Protein AF-A0A1M3KL10-F1 (afdb_monomer)

Sequence (136 aa):
MLSAKFLTSKRDDCLRAIRRKRPKHQLSGAEIAELETLAADYSEKAALAAVYETERERVRAASGYGEAVARCEAAFDAMSKLIGEIVATPATTMAGVIIKAQALAAWEADPQAITNISSWSWPGAFASEVLAIASA

Radius of gyration: 31.08 Å; Cα contacts (8 Å, |Δi|>4): 75; chains: 1; bounding box: 62×30×84 Å

pLDDT: mean 85.38, std 10.86, range [54.03, 96.38]

Foldseek 3Di:
DDALVVLQVLLVVLVVVQVDPDPPDDDDPVSNVVSVVSSVVSNVVSVVNVVVVVVVVVCVVVVCVVVVVVVVVVVLVVLVVVLVVLLPDQDQDVVSLVVNVVSVVVLVVDPVSVVPCPVDPSVVSSVVSVVNNVVD

Solvent-accessible surface area (backbone atoms only — not comparable to full-atom values): 7643 Å² total; per-residue (Å²): 132,75,52,28,69,58,28,46,52,51,20,49,49,33,54,48,57,69,68,52,85,46,92,90,63,72,77,50,75,66,58,45,52,51,35,51,52,51,25,51,53,25,49,54,52,16,53,54,28,45,53,50,52,52,50,51,51,52,50,51,69,71,62,49,51,67,60,54,50,53,51,52,52,52,50,49,52,50,50,53,52,52,41,51,54,51,63,68,48,85,46,85,44,73,68,46,48,51,52,36,51,52,43,48,54,59,43,69,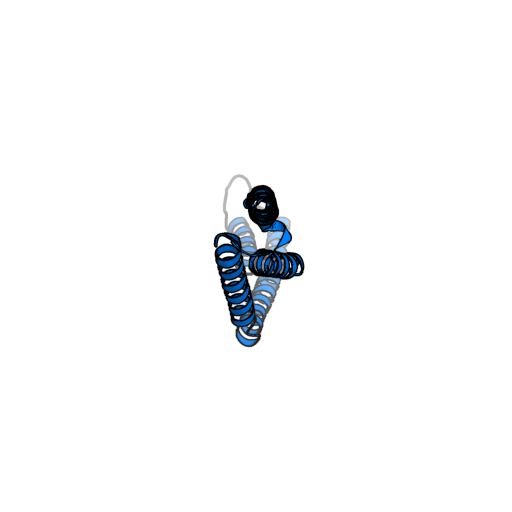70,36,86,76,42,73,81,63,55,92,79,61,74,53,70,63,56,53,52,52,37,53,50,53,52,76,75,107

Structure (mmCIF, N/CA/C/O backbone):
data_AF-A0A1M3KL10-F1
#
_entry.id   AF-A0A1M3KL10-F1
#
loop_
_atom_site.group_PDB
_atom_site.id
_atom_site.type_symbol
_atom_site.label_atom_id
_atom_site.label_alt_id
_atom_site.label_comp_id
_atom_site.label_asym_id
_atom_site.label_entity_id
_atom_site.label_seq_id
_atom_site.pdbx_PDB_ins_code
_atom_site.Cartn_x
_atom_site.Cartn_y
_atom_site.Cartn_z
_atom_site.occupancy
_atom_site.B_iso_or_equiv
_atom_site.auth_seq_id
_atom_site.auth_comp_id
_atom_site.auth_asym_id
_atom_site.auth_atom_id
_atom_site.pdbx_PDB_model_num
ATOM 1 N N . MET A 1 1 ? 14.530 4.795 -9.629 1.00 65.06 1 MET A N 1
ATOM 2 C CA . MET A 1 1 ? 15.136 4.000 -10.719 1.00 65.06 1 MET A CA 1
ATOM 3 C C . MET A 1 1 ? 14.124 3.923 -11.855 1.00 65.06 1 MET A C 1
ATOM 5 O O . MET A 1 1 ? 12.953 3.713 -11.562 1.00 65.06 1 MET A O 1
ATOM 9 N N . LEU A 1 2 ? 14.525 4.193 -13.101 1.00 85.00 2 LEU A N 1
ATOM 10 C CA . LEU A 1 2 ? 13.637 4.059 -14.266 1.00 85.00 2 LEU A CA 1
ATOM 11 C C . LEU A 1 2 ? 13.394 2.574 -14.558 1.00 85.00 2 LEU A C 1
ATOM 13 O O . LEU A 1 2 ? 14.293 1.768 -14.331 1.00 85.00 2 LEU A O 1
ATOM 17 N N . SER A 1 3 ? 12.206 2.218 -15.052 1.00 92.19 3 SER A N 1
ATOM 18 C CA . SER A 1 3 ? 11.876 0.811 -15.300 1.00 92.19 3 SER A CA 1
ATOM 19 C C . SER A 1 3 ? 12.633 0.232 -16.493 1.00 92.19 3 SER A C 1
ATOM 21 O O . SER A 1 3 ? 12.922 0.942 -17.466 1.00 92.19 3 SER A O 1
ATOM 23 N N . ALA A 1 4 ? 12.889 -1.078 -16.466 1.00 92.88 4 ALA A N 1
ATOM 24 C CA . ALA A 1 4 ? 13.561 -1.779 -17.564 1.00 92.88 4 ALA A CA 1
ATOM 25 C C . ALA A 1 4 ? 12.827 -1.585 -18.903 1.00 92.88 4 ALA A C 1
ATOM 27 O O . ALA A 1 4 ? 13.441 -1.364 -19.951 1.00 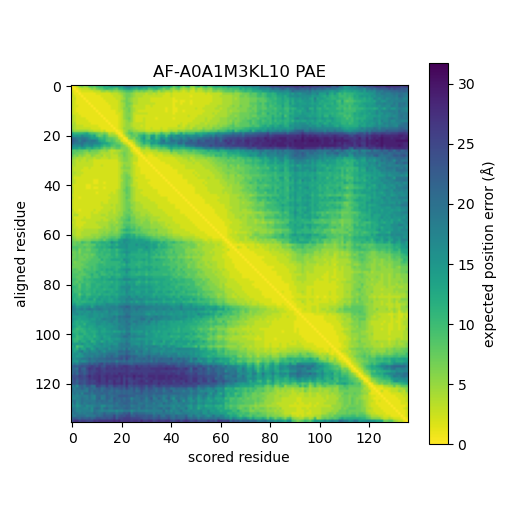92.88 4 ALA A O 1
ATOM 28 N N . LYS A 1 5 ? 11.488 -1.574 -18.859 1.00 93.88 5 LYS A N 1
ATOM 29 C CA . LYS A 1 5 ? 10.621 -1.328 -20.019 1.00 93.88 5 LYS A CA 1
ATOM 30 C C . LYS A 1 5 ? 10.798 0.079 -20.594 1.00 93.88 5 LYS A C 1
ATOM 32 O O . LYS A 1 5 ? 10.860 0.236 -21.813 1.00 93.88 5 LYS A O 1
ATOM 37 N N . PHE A 1 6 ? 10.889 1.097 -19.739 1.00 94.19 6 PHE A N 1
ATOM 38 C CA . PHE A 1 6 ? 11.098 2.476 -20.181 1.00 94.19 6 PHE A CA 1
ATOM 39 C C . PHE A 1 6 ? 12.457 2.642 -20.868 1.00 94.19 6 PHE A C 1
ATOM 41 O O . PHE A 1 6 ? 12.538 3.210 -21.955 1.00 94.19 6 PHE A O 1
ATOM 48 N N . LEU A 1 7 ? 13.515 2.098 -20.267 1.00 93.81 7 LEU A N 1
ATOM 49 C CA . LEU A 1 7 ? 14.878 2.181 -20.797 1.00 93.81 7 LEU A CA 1
ATOM 50 C C . LEU A 1 7 ? 15.018 1.423 -22.124 1.00 93.81 7 LEU A C 1
ATOM 52 O O . LEU A 1 7 ? 15.591 1.942 -23.080 1.00 93.81 7 LEU A O 1
ATOM 56 N N . THR A 1 8 ? 14.382 0.255 -22.228 1.00 94.19 8 THR A N 1
ATOM 57 C CA . THR A 1 8 ? 14.277 -0.505 -23.483 1.00 94.19 8 THR A CA 1
ATOM 58 C C . THR A 1 8 ? 13.585 0.313 -24.577 1.00 94.19 8 THR A C 1
ATOM 60 O O . THR A 1 8 ? 14.080 0.389 -25.700 1.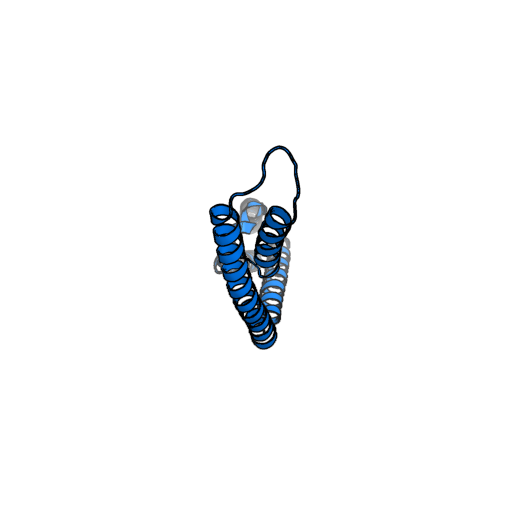00 94.19 8 THR A O 1
ATOM 63 N N . SER A 1 9 ? 12.488 1.002 -24.245 1.00 95.25 9 SER A N 1
ATOM 64 C CA . SER A 1 9 ? 11.803 1.890 -25.192 1.00 95.25 9 SER A CA 1
ATOM 65 C C . SER A 1 9 ? 12.704 3.026 -25.680 1.00 95.25 9 SER A C 1
ATOM 67 O O . SER A 1 9 ? 12.628 3.395 -26.849 1.00 95.25 9 SER A O 1
ATOM 69 N N . LYS A 1 10 ? 13.556 3.584 -24.810 1.00 94.19 10 LYS A N 1
ATOM 70 C CA . LYS A 1 10 ? 14.487 4.661 -25.177 1.00 94.19 10 LYS A CA 1
ATOM 71 C C . LYS A 1 10 ? 15.625 4.186 -26.069 1.00 94.19 10 LYS A C 1
ATOM 73 O O . LYS A 1 10 ? 15.919 4.845 -27.063 1.00 94.19 10 LYS A O 1
ATOM 78 N N . ARG A 1 11 ? 16.180 3.002 -25.802 1.00 94.62 11 ARG A N 1
ATOM 79 C CA . ARG A 1 11 ? 17.091 2.328 -26.738 1.00 94.62 11 ARG A CA 1
ATOM 80 C C . ARG A 1 11 ? 16.443 2.175 -28.117 1.00 94.62 11 ARG A C 1
ATOM 82 O O . ARG A 1 11 ? 17.049 2.509 -29.133 1.00 94.62 11 ARG A O 1
ATOM 89 N N . ASP A 1 12 ? 15.204 1.692 -28.159 1.00 93.88 12 ASP A N 1
ATOM 90 C CA . ASP A 1 12 ? 14.496 1.452 -29.418 1.00 93.88 12 ASP A CA 1
ATOM 91 C C . ASP A 1 12 ? 14.175 2.759 -30.162 1.00 93.88 12 ASP A C 1
ATOM 93 O O . ASP A 1 12 ? 14.186 2.780 -31.393 1.00 93.88 12 ASP A O 1
ATOM 97 N N . ASP A 1 13 ? 13.937 3.866 -29.453 1.00 93.12 13 ASP A N 1
ATOM 98 C CA . ASP A 1 13 ? 13.823 5.206 -30.044 1.00 93.12 13 ASP A CA 1
ATOM 99 C C . ASP A 1 13 ? 15.115 5.621 -30.766 1.00 93.12 13 ASP A C 1
ATOM 101 O O . ASP A 1 13 ? 15.051 6.030 -31.929 1.00 93.12 13 ASP A O 1
ATOM 105 N N . CYS A 1 14 ? 16.279 5.451 -30.128 1.00 90.19 14 CYS A N 1
ATOM 106 C CA . CYS A 1 14 ? 17.590 5.744 -30.722 1.00 90.19 14 CYS A CA 1
ATOM 107 C C . CYS A 1 14 ? 17.847 4.894 -31.975 1.00 90.19 14 CYS A C 1
ATOM 109 O O . CYS A 1 14 ? 18.159 5.422 -33.043 1.00 90.19 14 CYS A O 1
ATOM 111 N N . LEU A 1 15 ? 17.616 3.581 -31.891 1.00 91.38 15 LEU A N 1
ATOM 112 C CA . LEU A 1 15 ? 17.785 2.671 -33.030 1.00 91.38 15 LEU A CA 1
ATOM 113 C C . LEU A 1 15 ? 16.813 2.989 -34.175 1.00 91.38 15 LEU A C 1
ATOM 115 O O . LEU A 1 15 ? 17.168 2.888 -35.352 1.00 91.38 15 LEU A O 1
ATOM 119 N N . ARG A 1 16 ? 15.579 3.398 -33.856 1.00 91.00 16 ARG A N 1
ATOM 120 C CA . ARG A 1 16 ? 14.610 3.853 -34.861 1.00 91.00 16 ARG A CA 1
ATOM 121 C C . ARG A 1 16 ? 15.046 5.154 -35.524 1.00 91.00 16 ARG A C 1
ATOM 123 O O . ARG A 1 16 ? 14.821 5.292 -36.725 1.00 91.00 16 ARG A O 1
ATOM 130 N N . ALA A 1 17 ? 15.649 6.084 -34.787 1.00 87.19 17 ALA A N 1
ATOM 131 C CA . ALA A 1 17 ? 16.178 7.323 -35.346 1.00 87.19 17 ALA A CA 1
ATOM 132 C C . ALA A 1 17 ? 17.306 7.045 -36.352 1.00 87.19 17 ALA A C 1
ATOM 134 O O . ALA A 1 17 ? 17.229 7.534 -37.476 1.00 87.19 17 ALA A O 1
ATOM 135 N N . ILE A 1 18 ? 18.251 6.161 -36.011 1.00 87.00 18 ILE A N 1
ATOM 136 C CA . ILE A 1 18 ? 19.342 5.742 -36.910 1.00 87.00 18 ILE A CA 1
ATOM 137 C C . ILE A 1 18 ? 18.793 5.090 -38.190 1.00 87.00 18 ILE A C 1
ATOM 139 O O . ILE A 1 18 ? 19.238 5.377 -39.300 1.00 87.00 18 ILE A O 1
ATOM 143 N N . ARG A 1 19 ? 17.780 4.221 -38.067 1.00 85.44 19 ARG A N 1
ATOM 144 C CA . ARG A 1 19 ? 17.197 3.494 -39.213 1.00 85.44 19 ARG A CA 1
ATOM 145 C C . ARG A 1 19 ? 16.333 4.365 -40.131 1.00 85.44 19 ARG A C 1
ATOM 147 O O . ARG A 1 19 ? 16.020 3.947 -41.249 1.00 85.44 19 ARG A O 1
ATOM 154 N N . ARG A 1 20 ? 15.897 5.550 -39.688 1.00 80.31 20 ARG A N 1
ATOM 155 C CA . ARG A 1 20 ? 15.020 6.430 -40.475 1.00 80.31 20 ARG A CA 1
ATOM 156 C C . ARG A 1 20 ? 15.796 7.088 -41.618 1.00 80.31 20 ARG A C 1
ATOM 158 O O . ARG A 1 20 ? 16.423 8.124 -41.458 1.00 80.31 20 ARG A O 1
ATOM 165 N N . LYS A 1 21 ? 15.638 6.553 -42.829 1.00 60.59 21 LYS A N 1
ATOM 166 C CA . LYS A 1 21 ? 16.120 7.171 -44.074 1.00 60.59 21 LYS A CA 1
ATOM 167 C C . LYS A 1 21 ? 15.158 8.265 -44.555 1.00 60.59 21 LYS A C 1
ATOM 169 O O . LYS A 1 21 ? 14.430 8.060 -45.523 1.00 60.59 21 LYS A O 1
ATOM 174 N N . ARG A 1 22 ? 15.079 9.417 -43.875 1.00 58.97 22 ARG A N 1
ATOM 175 C CA . ARG A 1 22 ? 14.344 10.572 -44.432 1.00 58.97 22 ARG A CA 1
ATOM 176 C C . ARG A 1 22 ? 15.279 11.407 -45.318 1.00 58.97 22 ARG A C 1
ATOM 178 O O . ARG A 1 22 ? 16.315 11.846 -44.835 1.00 58.97 22 ARG A O 1
ATOM 185 N N . PRO A 1 23 ? 14.913 11.692 -46.580 1.00 55.47 23 PRO A N 1
ATOM 186 C CA . PRO A 1 23 ? 15.814 12.335 -47.541 1.00 55.47 23 PRO A CA 1
ATOM 187 C C . PRO A 1 23 ? 16.154 13.802 -47.226 1.00 55.47 23 PRO A C 1
ATOM 189 O O . PRO A 1 23 ? 17.130 14.310 -47.759 1.00 55.47 23 PRO A O 1
ATOM 192 N N . LYS A 1 24 ? 15.383 14.494 -46.372 1.00 55.78 24 LYS A N 1
ATOM 193 C CA . LYS A 1 24 ? 15.618 15.915 -46.045 1.00 55.78 24 LYS A CA 1
ATOM 194 C C . LYS A 1 24 ? 16.506 16.162 -44.821 1.00 55.78 24 LYS A C 1
ATOM 196 O O . LYS A 1 24 ? 17.018 17.267 -44.706 1.00 55.78 24 LYS A O 1
ATOM 201 N N . HIS A 1 25 ? 16.687 15.185 -43.932 1.00 63.28 25 HIS A N 1
ATOM 202 C CA . HIS A 1 25 ? 17.502 15.288 -42.711 1.00 63.28 25 HIS A CA 1
ATOM 203 C C . HIS A 1 25 ? 18.252 13.963 -42.534 1.00 63.28 25 HIS A C 1
ATOM 205 O O . HIS A 1 25 ? 17.810 13.086 -41.791 1.00 63.28 25 HIS A O 1
ATOM 211 N N . GLN A 1 26 ? 19.329 13.778 -43.300 1.00 74.50 26 GLN A N 1
ATOM 212 C CA . GLN A 1 26 ? 20.259 12.682 -43.046 1.00 74.50 26 GLN A CA 1
ATOM 213 C C . GLN A 1 26 ? 21.101 13.048 -41.829 1.00 74.50 26 GLN A C 1
ATOM 215 O O . GLN A 1 26 ? 21.698 14.121 -41.800 1.00 74.50 26 GLN A O 1
ATOM 220 N N . LEU A 1 27 ? 21.115 12.156 -40.840 1.00 79.81 27 LEU A N 1
ATOM 221 C CA . LEU A 1 27 ? 22.013 12.266 -39.699 1.00 79.81 27 LEU A CA 1
ATOM 222 C C . LEU A 1 27 ? 23.457 12.160 -40.196 1.00 79.81 27 LEU A C 1
ATOM 224 O O . LEU A 1 27 ? 23.783 11.311 -41.030 1.00 79.81 27 LEU A O 1
ATOM 228 N N . SER A 1 28 ? 24.313 13.027 -39.680 1.00 86.31 28 SER A N 1
ATOM 229 C CA . SER A 1 28 ? 25.757 12.950 -39.839 1.00 86.31 28 SER A CA 1
ATOM 230 C C . SER A 1 28 ? 26.320 11.707 -39.141 1.00 86.31 28 SER A C 1
ATOM 232 O O . SER A 1 28 ? 25.703 11.131 -38.243 1.00 86.31 28 SER A O 1
ATOM 234 N N . GLY A 1 29 ? 27.537 11.305 -39.515 1.00 85.62 29 GLY A N 1
ATOM 235 C CA . GLY A 1 29 ? 28.223 10.191 -38.849 1.00 85.62 29 GLY A CA 1
ATOM 236 C C . GLY A 1 29 ? 28.432 10.416 -37.344 1.00 85.62 29 GLY A C 1
ATOM 237 O O . GLY A 1 29 ? 28.381 9.459 -36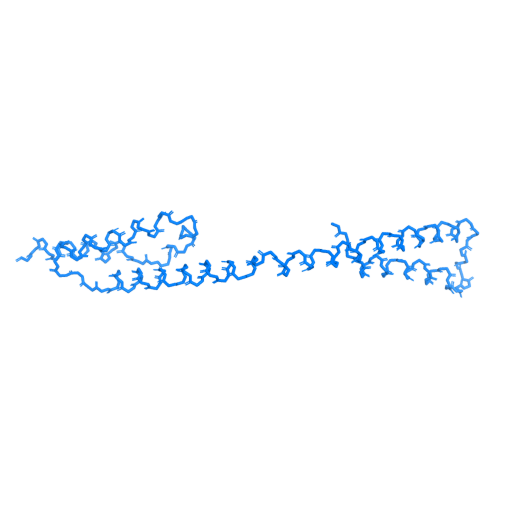.579 1.00 85.62 29 GLY A O 1
ATOM 238 N N . ALA A 1 30 ? 28.598 11.671 -36.913 1.00 88.81 30 ALA A N 1
ATOM 239 C CA . ALA A 1 30 ? 28.733 12.024 -35.500 1.00 88.81 30 ALA A CA 1
ATOM 240 C C . ALA A 1 30 ? 27.422 11.813 -34.723 1.00 88.81 30 ALA A C 1
ATOM 242 O O . ALA A 1 30 ? 27.437 11.208 -33.656 1.00 88.81 30 ALA A O 1
ATOM 243 N N . GLU A 1 31 ? 26.284 12.234 -35.285 1.00 87.94 31 GLU A N 1
ATOM 244 C CA . GLU A 1 31 ? 24.963 12.034 -34.667 1.00 87.94 31 GLU A CA 1
ATOM 245 C C . GLU A 1 31 ? 24.579 10.548 -34.600 1.00 87.94 31 GLU A C 1
ATOM 247 O O . GLU A 1 31 ? 23.947 10.107 -33.642 1.00 87.94 31 GLU A O 1
ATOM 252 N N . ILE A 1 32 ? 24.977 9.752 -35.600 1.00 88.62 32 ILE A N 1
ATOM 253 C CA . ILE A 1 32 ? 24.784 8.295 -35.571 1.00 88.62 32 ILE A CA 1
ATOM 254 C C . ILE A 1 32 ? 25.599 7.676 -34.428 1.00 88.62 32 ILE A C 1
ATOM 256 O O . ILE A 1 32 ? 25.035 6.930 -33.633 1.00 88.62 32 ILE A O 1
ATOM 260 N N . ALA A 1 33 ? 26.882 8.029 -34.298 1.00 91.00 33 ALA A N 1
ATOM 261 C CA . ALA A 1 33 ? 27.746 7.517 -33.232 1.00 91.00 33 ALA A CA 1
ATOM 262 C C . ALA A 1 33 ? 27.255 7.916 -31.824 1.00 91.00 33 ALA A C 1
ATOM 264 O O . ALA A 1 33 ? 27.318 7.120 -30.883 1.00 91.00 33 ALA A O 1
ATOM 265 N N . GLU A 1 34 ? 26.720 9.130 -31.673 1.00 92.44 34 GLU A N 1
ATOM 266 C CA . GLU A 1 34 ? 26.104 9.585 -30.424 1.00 92.44 34 GLU A CA 1
ATOM 267 C C . GLU A 1 34 ? 24.855 8.758 -30.081 1.00 92.44 34 GLU A C 1
ATOM 269 O O . GLU A 1 34 ? 24.717 8.267 -28.958 1.00 92.44 34 GLU A O 1
ATOM 274 N N . LEU A 1 35 ? 23.969 8.528 -31.056 1.00 91.38 35 LEU A N 1
ATOM 275 C CA . LEU A 1 35 ? 22.773 7.704 -30.862 1.00 91.38 35 LEU A CA 1
ATOM 276 C C . LEU A 1 35 ? 23.102 6.233 -30.578 1.00 91.38 35 LEU A C 1
ATOM 278 O O . LEU A 1 35 ? 22.379 5.596 -29.811 1.00 91.38 35 LEU A O 1
ATOM 282 N N . GLU A 1 36 ? 24.166 5.688 -31.165 1.00 93.12 36 GLU A N 1
ATOM 283 C CA . GLU A 1 36 ? 24.654 4.334 -30.876 1.00 93.12 36 GLU A CA 1
ATOM 284 C C . GLU A 1 36 ? 25.192 4.226 -29.447 1.00 93.12 36 GLU A C 1
ATOM 286 O O . GLU A 1 36 ? 24.837 3.292 -28.725 1.00 93.12 36 GLU A O 1
ATOM 291 N N . THR A 1 37 ? 25.968 5.220 -29.008 1.00 95.56 37 THR A N 1
ATOM 292 C CA . THR A 1 37 ? 26.472 5.311 -27.629 1.00 95.56 37 THR A CA 1
ATOM 293 C C . THR A 1 37 ? 25.314 5.385 -26.635 1.00 95.56 37 THR A C 1
ATOM 295 O O . THR A 1 37 ? 25.276 4.648 -25.650 1.00 95.56 37 THR A O 1
ATOM 298 N N . LEU A 1 38 ? 24.318 6.224 -26.922 1.00 93.38 38 LEU A N 1
ATOM 299 C CA . LEU A 1 38 ? 23.139 6.381 -26.078 1.00 93.38 38 LEU A CA 1
ATOM 300 C C . LEU A 1 38 ? 22.268 5.113 -26.052 1.00 93.38 38 LEU A C 1
ATOM 302 O O . LEU A 1 38 ? 21.742 4.735 -25.005 1.00 93.38 38 LEU A O 1
ATOM 306 N N . ALA A 1 39 ? 22.135 4.416 -27.183 1.00 94.50 39 ALA A N 1
ATOM 307 C CA . ALA A 1 39 ? 21.438 3.134 -27.239 1.00 94.50 39 ALA A CA 1
ATOM 308 C C . ALA A 1 39 ? 22.149 2.057 -26.401 1.00 94.50 39 ALA A C 1
ATOM 310 O O . ALA A 1 39 ? 21.476 1.280 -25.718 1.00 94.50 39 ALA A O 1
ATOM 311 N N . ALA A 1 40 ? 23.485 2.019 -26.422 1.00 95.44 40 ALA A N 1
ATOM 312 C CA . ALA A 1 40 ? 24.273 1.107 -25.598 1.00 95.44 40 ALA A CA 1
ATOM 313 C C . ALA A 1 40 ? 24.083 1.392 -24.097 1.00 95.44 40 ALA A C 1
ATOM 315 O O . ALA A 1 40 ? 23.761 0.471 -23.344 1.00 95.44 40 ALA A O 1
ATOM 316 N N . ASP A 1 41 ? 24.155 2.662 -23.685 1.00 96.38 41 ASP A N 1
ATOM 317 C CA . ASP A 1 41 ? 23.908 3.094 -22.300 1.00 96.38 41 ASP A CA 1
ATOM 318 C C . ASP A 1 41 ? 22.495 2.717 -21.820 1.00 96.38 41 ASP A C 1
ATOM 320 O O . ASP A 1 41 ? 22.317 2.135 -20.745 1.00 96.38 41 ASP A O 1
ATOM 324 N N . TYR A 1 42 ? 21.465 2.959 -22.639 1.00 95.50 42 TYR A N 1
ATOM 325 C CA . TYR A 1 42 ? 20.105 2.531 -22.305 1.00 95.50 42 TYR A CA 1
ATOM 326 C C . TYR A 1 42 ? 19.968 1.013 -22.201 1.00 95.50 42 TYR A C 1
ATOM 328 O O . TYR A 1 42 ? 19.201 0.533 -21.365 1.00 95.50 42 TYR A O 1
ATOM 336 N N . SER A 1 43 ? 20.694 0.255 -23.023 1.00 95.00 43 SER A N 1
ATOM 337 C CA . SER A 1 43 ? 20.681 -1.206 -22.971 1.00 95.00 43 SER A CA 1
ATOM 338 C C . SER A 1 43 ? 21.288 -1.734 -21.671 1.00 95.00 43 SER A C 1
ATOM 340 O O . SER A 1 43 ? 20.697 -2.607 -21.035 1.00 95.00 43 SER A O 1
ATOM 342 N N . GLU A 1 44 ? 22.429 -1.190 -21.246 1.00 95.38 44 GLU A N 1
ATOM 343 C CA . GLU A 1 44 ? 23.076 -1.562 -19.983 1.00 95.38 44 GLU A CA 1
ATOM 344 C C . GLU A 1 44 ? 22.179 -1.229 -18.784 1.00 95.38 44 GLU A C 1
ATOM 346 O O . GLU A 1 44 ? 21.893 -2.084 -17.941 1.00 95.38 44 GLU A O 1
ATOM 351 N N . LYS A 1 45 ? 21.633 -0.008 -18.753 1.00 95.12 45 LYS A N 1
ATOM 352 C CA . LYS A 1 45 ? 20.709 0.425 -17.698 1.00 95.12 45 LYS A CA 1
ATOM 353 C C . LYS A 1 45 ? 19.438 -0.420 -17.663 1.00 95.12 45 LYS A C 1
ATOM 355 O O . LYS A 1 45 ? 18.941 -0.710 -16.576 1.00 95.12 45 LYS A O 1
ATOM 360 N N . ALA A 1 46 ? 18.904 -0.820 -18.819 1.00 94.69 46 ALA A N 1
ATOM 361 C CA . ALA A 1 46 ? 17.733 -1.691 -18.890 1.00 94.69 46 ALA A CA 1
ATOM 362 C C . ALA A 1 46 ? 18.023 -3.078 -18.302 1.00 94.69 46 ALA A C 1
ATOM 364 O O . ALA A 1 46 ? 17.192 -3.599 -17.559 1.00 94.69 46 ALA A O 1
ATOM 365 N N . ALA A 1 47 ? 19.198 -3.650 -18.586 1.00 94.50 47 ALA A N 1
ATOM 366 C CA . ALA A 1 47 ? 19.615 -4.930 -18.020 1.00 94.50 47 ALA A CA 1
ATOM 367 C C . ALA A 1 47 ? 19.742 -4.852 -16.490 1.00 94.50 47 ALA A C 1
ATOM 369 O O . ALA A 1 47 ? 19.186 -5.693 -15.782 1.00 94.50 47 ALA A O 1
ATOM 370 N N . LEU A 1 48 ? 20.384 -3.801 -15.970 1.00 95.62 48 LEU A N 1
ATOM 371 C CA . LEU A 1 48 ? 20.498 -3.584 -14.527 1.00 95.62 48 LEU A CA 1
ATOM 372 C C . LEU A 1 48 ? 19.128 -3.378 -13.863 1.00 95.62 48 LEU A C 1
ATOM 374 O O . LEU A 1 48 ? 18.852 -3.958 -12.813 1.00 95.62 48 LEU A O 1
ATOM 378 N N . ALA A 1 49 ? 18.253 -2.580 -14.479 1.00 94.31 49 ALA A N 1
ATOM 379 C CA . ALA A 1 49 ? 16.897 -2.361 -13.984 1.00 94.31 49 ALA A CA 1
ATOM 380 C C . ALA A 1 49 ? 16.084 -3.664 -13.950 1.00 94.31 49 ALA A C 1
ATOM 382 O O . ALA A 1 49 ? 15.370 -3.895 -12.981 1.00 94.31 49 ALA A O 1
ATOM 383 N N . ALA A 1 50 ? 16.231 -4.541 -14.949 1.00 95.25 50 ALA A N 1
ATOM 384 C CA . ALA A 1 50 ? 15.537 -5.827 -14.985 1.00 95.25 50 ALA A CA 1
ATOM 385 C C . ALA A 1 50 ? 15.988 -6.762 -13.850 1.00 95.25 50 ALA A C 1
ATOM 387 O O . ALA A 1 50 ? 15.153 -7.397 -13.201 1.00 95.25 50 ALA A O 1
ATOM 388 N N . VAL A 1 51 ? 17.297 -6.813 -13.571 1.00 95.75 51 VAL A N 1
ATOM 389 C CA . VAL A 1 51 ? 17.844 -7.572 -12.433 1.00 95.75 51 VAL A CA 1
ATOM 390 C C . VAL A 1 51 ? 17.305 -7.017 -11.117 1.00 95.75 51 VAL A C 1
ATOM 392 O O . VAL A 1 51 ? 16.818 -7.776 -10.281 1.00 95.75 51 VAL A O 1
ATOM 395 N N . TYR A 1 52 ? 17.334 -5.695 -10.950 1.00 94.56 52 TYR A N 1
ATOM 396 C CA . TYR A 1 52 ? 16.839 -5.047 -9.740 1.00 94.56 52 TYR A CA 1
ATOM 397 C C . TYR A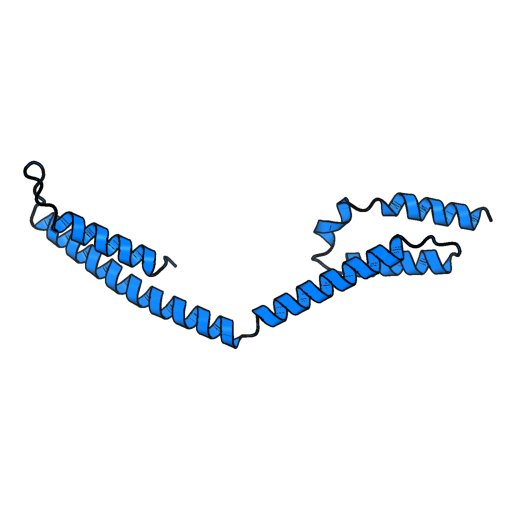 1 52 ? 15.337 -5.269 -9.521 1.00 94.56 52 TYR A C 1
ATOM 399 O O . TYR A 1 52 ? 14.921 -5.585 -8.411 1.00 94.56 52 TYR A O 1
ATOM 407 N N . GLU A 1 53 ? 14.514 -5.133 -10.563 1.00 94.56 53 GLU A N 1
ATOM 408 C CA . GLU A 1 53 ? 13.071 -5.393 -10.494 1.00 94.56 53 GLU A CA 1
ATOM 409 C C . GLU A 1 53 ? 12.786 -6.850 -10.111 1.00 94.56 53 GLU A C 1
ATOM 411 O O . GLU A 1 53 ? 11.972 -7.097 -9.223 1.00 94.56 53 GLU A O 1
ATOM 416 N N . THR A 1 54 ? 13.506 -7.801 -10.713 1.00 95.12 54 THR A N 1
ATOM 417 C CA . THR A 1 54 ? 13.382 -9.230 -10.386 1.00 95.12 54 THR A CA 1
ATOM 418 C C . THR A 1 54 ? 13.726 -9.496 -8.924 1.00 95.12 54 THR A C 1
ATOM 420 O O . THR A 1 54 ? 12.966 -10.155 -8.214 1.00 95.12 54 THR A O 1
ATOM 423 N N . GLU A 1 55 ? 14.844 -8.949 -8.447 1.00 94.50 55 GLU A N 1
ATOM 424 C CA . GLU A 1 55 ? 15.270 -9.125 -7.061 1.00 94.50 55 GLU A CA 1
ATOM 425 C C . GLU A 1 55 ? 14.305 -8.453 -6.084 1.00 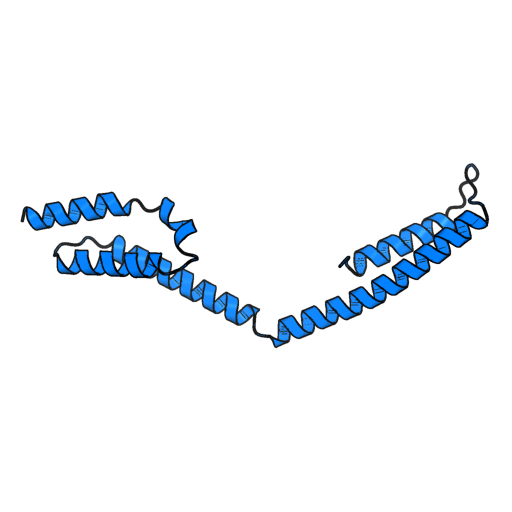94.50 55 GLU A C 1
ATOM 427 O O . GLU A 1 55 ? 13.983 -9.014 -5.037 1.00 94.50 55 GLU A O 1
ATOM 432 N N . ARG A 1 56 ? 13.762 -7.287 -6.445 1.00 92.75 56 ARG A N 1
ATOM 433 C CA . ARG A 1 56 ? 12.752 -6.603 -5.640 1.00 92.75 56 ARG A CA 1
ATOM 434 C C . ARG A 1 56 ? 11.495 -7.451 -5.487 1.00 92.75 56 ARG A C 1
ATOM 436 O O . ARG A 1 56 ? 10.991 -7.562 -4.373 1.00 92.75 56 ARG A O 1
ATOM 443 N N . GLU A 1 57 ? 10.994 -8.054 -6.564 1.00 90.50 57 GLU A N 1
ATOM 444 C CA . GLU A 1 57 ? 9.826 -8.939 -6.478 1.00 90.50 57 GLU A CA 1
ATOM 445 C C . GLU A 1 57 ? 10.143 -10.226 -5.704 1.00 90.50 57 GLU A C 1
ATOM 447 O O . GLU A 1 57 ? 9.329 -10.661 -4.890 1.00 90.50 57 GLU A O 1
ATOM 452 N N . ARG A 1 58 ? 11.351 -10.787 -5.851 1.00 93.06 58 ARG A N 1
ATOM 453 C CA . ARG A 1 58 ? 11.803 -11.941 -5.056 1.00 93.06 58 ARG A CA 1
ATOM 454 C C . ARG A 1 58 ? 11.816 -11.626 -3.561 1.00 93.06 58 ARG A C 1
ATOM 456 O O . ARG A 1 58 ? 11.257 -12.382 -2.767 1.00 93.06 58 ARG A O 1
ATOM 463 N N . VAL A 1 59 ? 12.427 -10.507 -3.173 1.00 93.44 59 VAL A N 1
ATOM 464 C CA . VAL A 1 59 ? 12.476 -10.047 -1.778 1.00 93.44 59 VAL A CA 1
ATOM 465 C C . VAL A 1 59 ? 11.074 -9.739 -1.266 1.00 93.44 59 VAL A C 1
ATOM 467 O O . VAL A 1 59 ? 10.743 -10.112 -0.146 1.00 93.44 59 VAL A O 1
ATOM 470 N N . ARG A 1 60 ? 10.222 -9.109 -2.081 1.00 88.81 60 ARG A N 1
ATOM 471 C CA . ARG A 1 60 ? 8.833 -8.810 -1.718 1.00 88.81 60 ARG A CA 1
ATOM 472 C C . ARG A 1 60 ? 8.011 -10.072 -1.464 1.00 88.81 60 ARG A C 1
ATOM 474 O O . ARG A 1 60 ? 7.252 -10.103 -0.504 1.00 88.81 60 ARG A O 1
ATOM 481 N N . ALA A 1 61 ? 8.165 -11.093 -2.303 1.00 87.44 61 ALA A N 1
ATOM 482 C CA . ALA A 1 61 ? 7.496 -12.376 -2.121 1.00 87.44 61 ALA A CA 1
ATOM 483 C C . ALA A 1 61 ? 8.012 -13.109 -0.872 1.00 87.44 61 ALA A C 1
ATOM 485 O O . ALA A 1 61 ? 7.227 -13.684 -0.125 1.00 87.44 61 ALA A O 1
ATOM 486 N N . ALA A 1 62 ? 9.322 -13.053 -0.615 1.00 92.19 62 ALA A N 1
ATOM 487 C CA . ALA A 1 62 ? 9.943 -13.720 0.528 1.00 92.19 62 ALA A CA 1
ATOM 488 C C . ALA A 1 62 ? 9.740 -12.990 1.868 1.00 92.19 62 ALA A C 1
ATOM 490 O O . ALA A 1 62 ? 9.858 -13.612 2.920 1.00 92.19 62 ALA A O 1
ATOM 491 N N . SER A 1 63 ? 9.463 -11.684 1.861 1.00 90.31 63 SER A N 1
ATOM 492 C CA . SER A 1 63 ? 9.403 -10.884 3.090 1.00 90.31 63 SER A CA 1
ATOM 493 C C . SER A 1 63 ? 8.132 -11.091 3.911 1.00 90.31 63 SER A C 1
ATOM 495 O O . SER A 1 63 ? 8.070 -10.620 5.043 1.00 90.31 63 SER A O 1
ATOM 497 N N . GLY A 1 64 ? 7.095 -11.720 3.348 1.00 89.88 64 GLY A N 1
ATOM 498 C CA . GLY A 1 64 ? 5.783 -11.826 3.998 1.00 89.88 64 GLY A CA 1
ATOM 499 C C . GLY A 1 64 ? 5.103 -10.470 4.230 1.00 89.88 64 GLY A C 1
ATOM 500 O O . GLY A 1 64 ? 4.078 -10.404 4.904 1.00 89.88 64 GLY A O 1
ATOM 501 N N . TYR A 1 65 ? 5.642 -9.383 3.663 1.00 87.38 65 TYR A N 1
ATOM 502 C CA . TYR A 1 65 ? 5.150 -8.023 3.880 1.00 87.38 65 TYR A CA 1
ATOM 503 C C . TYR A 1 65 ? 3.673 -7.881 3.505 1.00 87.38 65 TYR A C 1
ATOM 505 O O . TYR A 1 65 ? 2.912 -7.275 4.248 1.00 87.38 65 TYR A O 1
ATOM 513 N N . GLY A 1 66 ? 3.256 -8.483 2.385 1.00 87.44 66 GLY A N 1
ATOM 514 C CA . GLY A 1 66 ? 1.857 -8.449 1.953 1.00 87.44 66 GLY A CA 1
ATOM 515 C C . GLY A 1 66 ? 0.908 -9.087 2.969 1.00 87.44 66 GLY A C 1
ATOM 516 O O . GLY A 1 66 ? -0.139 -8.521 3.260 1.00 87.44 66 GLY A O 1
ATOM 517 N N . GLU A 1 67 ? 1.292 -10.219 3.564 1.00 90.50 67 GLU A N 1
ATOM 518 C CA . GLU A 1 67 ? 0.491 -10.860 4.613 1.00 90.50 67 GLU A CA 1
ATOM 519 C C . GLU A 1 67 ? 0.459 -10.029 5.894 1.00 90.50 67 GLU A C 1
ATOM 521 O O . GLU A 1 67 ? -0.587 -9.921 6.528 1.00 90.50 67 GLU A O 1
ATOM 526 N N . ALA A 1 68 ? 1.593 -9.446 6.287 1.00 88.81 68 ALA A N 1
ATOM 527 C CA . ALA A 1 68 ? 1.668 -8.595 7.467 1.00 88.81 68 ALA A CA 1
ATOM 528 C C . ALA A 1 68 ? 0.775 -7.355 7.315 1.00 88.81 68 ALA A C 1
ATOM 530 O O . ALA A 1 68 ? -0.006 -7.061 8.215 1.00 88.81 68 ALA A O 1
ATOM 531 N N . VAL A 1 69 ? 0.830 -6.688 6.157 1.00 89.44 69 VAL A N 1
ATOM 532 C CA . VAL A 1 69 ? -0.044 -5.551 5.833 1.00 89.44 69 VAL A CA 1
ATOM 533 C C . VAL A 1 69 ? -1.509 -5.971 5.860 1.00 89.44 69 VAL A C 1
ATOM 535 O O . VAL A 1 69 ? -2.288 -5.347 6.570 1.00 89.44 69 VAL A O 1
ATOM 538 N N . ALA A 1 70 ? -1.872 -7.069 5.191 1.00 90.06 70 ALA A N 1
ATOM 539 C CA . ALA A 1 70 ? -3.251 -7.555 5.182 1.00 90.06 70 ALA A CA 1
ATOM 540 C C . ALA A 1 70 ? -3.766 -7.897 6.592 1.00 90.06 70 ALA A C 1
ATOM 542 O O . ALA A 1 70 ? -4.925 -7.645 6.910 1.00 90.06 70 ALA A O 1
ATOM 543 N N . ARG A 1 71 ? -2.913 -8.449 7.468 1.00 90.94 71 ARG A N 1
ATOM 544 C CA . ARG A 1 71 ? -3.266 -8.705 8.875 1.00 90.94 71 ARG A CA 1
ATOM 545 C C . ARG A 1 71 ? -3.452 -7.410 9.663 1.00 90.94 71 ARG A C 1
ATOM 547 O O . ARG A 1 71 ? -4.374 -7.343 10.469 1.00 90.94 71 ARG A O 1
ATOM 554 N N . CYS A 1 72 ? -2.606 -6.405 9.442 1.00 89.25 72 CYS A N 1
ATOM 555 C CA . CYS A 1 72 ? -2.756 -5.092 10.071 1.00 89.25 72 CYS A CA 1
ATOM 556 C C . CYS A 1 72 ? -4.046 -4.397 9.621 1.00 89.25 72 CYS A C 1
ATOM 558 O O . CYS A 1 72 ? -4.796 -3.933 10.470 1.00 89.25 72 CYS A O 1
ATOM 560 N N . GLU A 1 73 ? -4.337 -4.389 8.319 1.00 88.19 73 GLU A N 1
ATOM 561 C CA . GLU A 1 73 ? -5.576 -3.830 7.764 1.00 88.19 73 GLU A CA 1
ATOM 562 C C . GLU A 1 73 ? -6.810 -4.550 8.324 1.00 88.19 73 GLU A C 1
ATOM 564 O O . GLU A 1 73 ? -7.718 -3.909 8.844 1.00 88.19 73 GLU A O 1
ATOM 569 N N . ALA A 1 74 ? -6.811 -5.887 8.335 1.00 90.12 74 ALA A N 1
ATOM 570 C CA . ALA A 1 74 ? -7.914 -6.663 8.900 1.00 90.12 74 ALA A CA 1
ATOM 571 C C . ALA A 1 74 ? -8.113 -6.410 10.406 1.00 90.12 74 ALA A C 1
ATOM 573 O O . ALA A 1 74 ? -9.248 -6.373 10.885 1.00 90.12 74 ALA A O 1
ATOM 574 N N . ALA A 1 75 ? -7.025 -6.243 11.165 1.00 88.81 75 ALA A N 1
ATOM 575 C CA . ALA A 1 75 ? -7.095 -5.902 12.583 1.00 88.81 75 ALA A CA 1
ATOM 576 C C . ALA A 1 75 ? -7.659 -4.490 12.798 1.00 88.81 75 ALA A C 1
ATOM 578 O O . ALA A 1 75 ? -8.505 -4.305 13.673 1.00 88.81 75 ALA A O 1
ATOM 579 N N . PHE A 1 76 ? -7.238 -3.523 11.980 1.00 87.31 76 PHE A N 1
ATOM 580 C CA . PHE A 1 76 ? -7.747 -2.154 12.012 1.00 87.31 76 PHE A CA 1
ATOM 581 C C . PHE A 1 76 ? -9.246 -2.104 11.692 1.00 87.31 76 PHE A C 1
ATOM 583 O O . PHE A 1 76 ? -10.015 -1.512 12.449 1.00 87.31 76 PHE A O 1
ATOM 590 N N . ASP A 1 77 ? -9.689 -2.798 10.642 1.00 86.69 77 ASP A N 1
ATOM 591 C CA . ASP A 1 77 ? -11.104 -2.888 10.271 1.00 86.69 77 ASP A CA 1
ATOM 592 C C . ASP A 1 77 ? -11.945 -3.534 11.380 1.00 86.69 77 ASP A C 1
ATOM 594 O O . ASP A 1 77 ? -13.018 -3.036 11.734 1.00 86.69 77 ASP A O 1
ATOM 598 N N . ALA A 1 78 ? -11.452 -4.629 11.970 1.00 89.50 78 ALA A N 1
ATOM 599 C CA . ALA A 1 78 ? -12.127 -5.305 13.074 1.00 89.50 78 ALA A CA 1
ATOM 600 C C . ALA A 1 78 ? -12.249 -4.401 14.309 1.00 89.50 78 ALA A C 1
ATOM 602 O O . ALA A 1 78 ? -13.313 -4.338 14.929 1.00 89.50 78 ALA A O 1
ATOM 603 N N . MET A 1 79 ? -11.182 -3.674 14.644 1.00 86.69 79 MET A N 1
ATOM 604 C CA . MET A 1 79 ? -11.162 -2.720 15.749 1.00 86.69 79 MET A CA 1
ATOM 605 C C . MET A 1 79 ? -12.115 -1.546 15.496 1.00 86.69 79 MET A C 1
ATOM 607 O O . MET A 1 79 ? -12.931 -1.229 16.361 1.00 86.69 79 MET A O 1
ATOM 611 N N . SER A 1 80 ? -12.072 -0.950 14.303 1.00 85.25 80 SER A N 1
ATOM 612 C CA . SER A 1 80 ? -12.961 0.145 13.904 1.00 85.25 80 SER A CA 1
ATOM 613 C C . SER A 1 80 ? -14.430 -0.258 14.007 1.00 85.25 80 SER A C 1
ATOM 615 O O . SER A 1 80 ? -15.238 0.454 14.608 1.00 85.25 80 SER A O 1
ATOM 617 N N . LYS A 1 81 ? -14.768 -1.449 13.495 1.00 87.25 81 LYS A N 1
ATOM 618 C CA . LYS A 1 81 ? -16.116 -2.009 13.580 1.00 87.25 81 LYS A CA 1
ATOM 619 C C . LYS A 1 81 ? -16.562 -2.195 15.030 1.00 87.25 81 LYS A C 1
ATOM 621 O O . LYS A 1 81 ? -17.647 -1.743 15.385 1.00 87.25 81 LYS A O 1
ATOM 626 N N . LEU A 1 82 ? -15.730 -2.822 15.863 1.00 90.12 82 LEU A N 1
ATOM 627 C CA . LEU A 1 82 ? -16.059 -3.085 17.265 1.00 90.12 82 LEU A CA 1
ATOM 628 C C . LEU A 1 82 ? -16.303 -1.786 18.042 1.00 90.12 82 LEU A C 1
ATOM 630 O O . LEU A 1 82 ? -17.271 -1.681 18.791 1.00 90.12 82 LEU A O 1
ATOM 634 N N . ILE A 1 83 ? -15.451 -0.779 17.851 1.00 87.44 83 ILE A N 1
ATOM 635 C CA . ILE A 1 83 ? -15.608 0.520 18.515 1.00 87.44 83 ILE A CA 1
ATOM 636 C C . ILE A 1 83 ? -16.874 1.218 18.014 1.00 87.44 83 ILE A C 1
ATOM 638 O O . ILE A 1 83 ? -17.627 1.753 18.827 1.00 87.44 83 ILE A O 1
ATOM 642 N N . GLY A 1 84 ? -17.159 1.155 16.711 1.00 84.06 84 GLY A N 1
ATOM 643 C CA . GLY A 1 84 ? -18.413 1.650 16.146 1.00 84.06 84 GLY A CA 1
ATOM 644 C C . GLY A 1 84 ? -19.644 1.003 16.793 1.00 84.06 84 GLY A C 1
ATOM 645 O O . GLY A 1 84 ? -20.567 1.710 17.195 1.00 84.06 84 GLY A O 1
ATOM 646 N N . GLU A 1 85 ? -19.641 -0.321 16.968 1.00 88.44 85 GLU A N 1
ATOM 647 C CA . GLU A 1 85 ? -20.719 -1.068 17.636 1.00 88.44 85 GLU A CA 1
ATOM 648 C C . GLU A 1 85 ? -20.871 -0.679 19.120 1.00 88.44 85 GLU A C 1
ATOM 650 O O . GLU A 1 85 ? -21.991 -0.453 19.594 1.00 88.44 85 GLU A O 1
ATOM 655 N N . ILE A 1 86 ? -19.757 -0.540 19.851 1.00 88.75 86 ILE A N 1
ATOM 656 C CA . ILE A 1 86 ? -19.753 -0.109 21.260 1.00 88.75 86 ILE A CA 1
ATOM 657 C C . ILE A 1 86 ? -20.341 1.298 21.395 1.00 88.75 86 ILE A C 1
ATOM 659 O O . ILE A 1 86 ? -21.206 1.534 22.240 1.00 88.75 86 ILE A O 1
ATOM 663 N N . VAL A 1 87 ? -19.894 2.239 20.563 1.00 84.88 87 VAL A N 1
ATOM 664 C CA . VAL A 1 87 ? -20.323 3.642 20.628 1.00 84.88 87 VAL A CA 1
ATOM 665 C C . VAL A 1 87 ? -21.789 3.799 20.208 1.00 84.88 87 VAL A C 1
ATOM 667 O O . VAL A 1 87 ? -22.507 4.593 20.820 1.00 84.88 87 VAL A O 1
ATOM 670 N N . ALA A 1 88 ? -22.254 3.022 19.223 1.00 84.50 88 ALA A N 1
ATOM 671 C CA . ALA A 1 88 ? -23.639 3.046 18.748 1.00 84.50 88 ALA A CA 1
ATOM 672 C C . ALA A 1 88 ? -24.646 2.452 19.749 1.00 84.50 88 ALA A C 1
ATOM 674 O O . ALA A 1 88 ? -25.820 2.823 19.727 1.00 84.50 88 ALA A O 1
ATOM 675 N N . THR A 1 89 ? -24.213 1.543 20.626 1.00 88.25 89 THR A N 1
ATOM 676 C CA . THR A 1 89 ? -25.089 0.911 21.623 1.00 88.25 89 THR A CA 1
ATOM 677 C C . THR A 1 89 ? -25.483 1.922 22.703 1.00 88.25 89 THR A C 1
ATOM 679 O O . THR A 1 89 ? -24.592 2.422 23.381 1.00 88.25 89 THR A O 1
ATOM 682 N N . PRO A 1 90 ? -26.770 2.235 22.937 1.00 87.19 90 PRO A N 1
ATOM 683 C CA . PRO A 1 90 ? -27.158 3.216 23.950 1.00 87.19 90 PRO A CA 1
ATOM 684 C C . PRO A 1 90 ? -26.672 2.846 25.360 1.00 87.19 90 PRO A C 1
ATOM 686 O O . PRO A 1 90 ? -26.902 1.728 25.825 1.00 87.19 90 PRO A O 1
ATOM 689 N N . ALA A 1 91 ? -26.023 3.779 26.060 1.00 88.44 91 ALA A N 1
ATOM 690 C CA . ALA A 1 91 ? -25.612 3.572 27.448 1.00 88.44 91 ALA A CA 1
ATOM 691 C C . ALA A 1 91 ? -26.725 3.999 28.419 1.00 88.44 91 ALA A C 1
ATOM 693 O O . ALA A 1 91 ? -27.088 5.168 28.490 1.00 88.44 91 ALA A O 1
ATOM 694 N N . THR A 1 92 ? -27.242 3.053 29.206 1.00 89.94 92 THR A N 1
ATOM 695 C CA . THR A 1 92 ? -28.267 3.304 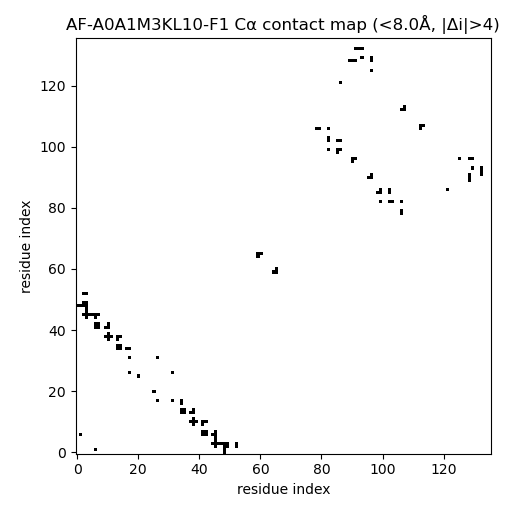30.243 1.00 89.94 92 THR A CA 1
ATOM 696 C C . THR A 1 92 ? -27.693 3.369 31.657 1.00 89.94 92 THR A C 1
ATOM 698 O O . THR A 1 92 ? -28.416 3.613 32.618 1.00 89.94 92 THR A O 1
ATOM 701 N N . THR A 1 93 ? -26.389 3.132 31.804 1.00 93.06 93 THR A N 1
ATOM 702 C CA . THR A 1 93 ? -25.678 3.154 33.085 1.00 93.06 93 THR A CA 1
ATOM 703 C C . THR A 1 93 ? -24.343 3.867 32.933 1.00 93.06 93 THR A C 1
ATOM 705 O O . THR A 1 93 ? -23.749 3.872 31.852 1.00 93.06 93 THR A O 1
ATOM 708 N N . MET A 1 94 ? -23.819 4.411 34.036 1.00 90.06 94 MET A N 1
ATOM 709 C CA . MET A 1 94 ? -22.494 5.040 34.043 1.00 90.06 94 MET A CA 1
ATO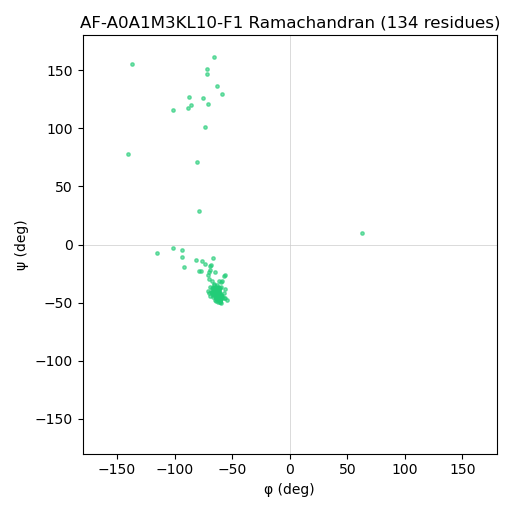M 710 C C . MET A 1 94 ? -21.382 4.053 33.648 1.00 90.06 94 MET A C 1
ATOM 712 O O . MET A 1 94 ? -20.420 4.432 32.989 1.00 90.06 94 MET A O 1
ATOM 716 N N . ALA 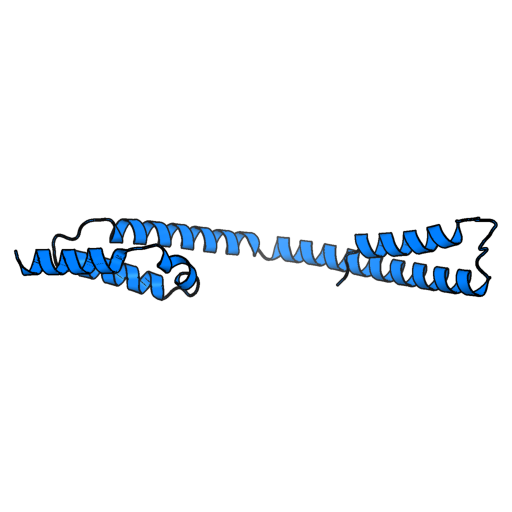A 1 95 ? -21.533 2.764 33.977 1.00 92.12 95 ALA A N 1
ATOM 717 C CA . ALA A 1 95 ? -20.606 1.723 33.534 1.00 92.12 95 ALA A CA 1
ATOM 718 C C . ALA A 1 95 ? -20.569 1.592 31.999 1.00 92.12 95 ALA A C 1
ATOM 720 O O . ALA A 1 95 ? -19.490 1.485 31.423 1.00 92.12 95 ALA A O 1
ATOM 721 N N . GLY A 1 96 ? -21.724 1.670 31.327 1.00 90.38 96 GLY A N 1
ATOM 722 C CA . GLY A 1 96 ? -21.794 1.674 29.861 1.00 90.38 96 GLY A CA 1
ATOM 723 C C . GLY A 1 96 ? -21.108 2.894 29.237 1.00 90.38 96 GLY A C 1
ATOM 724 O O . GLY A 1 96 ? -20.378 2.757 28.258 1.00 90.38 96 GLY A O 1
ATOM 725 N N . VAL A 1 97 ? -21.268 4.070 29.850 1.00 89.50 97 VAL A N 1
ATOM 726 C CA . VAL A 1 97 ? -20.574 5.305 29.443 1.00 89.50 97 VAL A CA 1
ATOM 727 C C . VAL A 1 97 ? -19.052 5.149 29.571 1.00 89.50 97 VAL A C 1
ATOM 729 O O . VAL A 1 97 ? -18.314 5.494 28.649 1.00 89.50 97 VAL A O 1
ATOM 732 N N . ILE A 1 98 ? -18.565 4.573 30.675 1.00 90.75 98 ILE A N 1
ATOM 733 C CA . ILE A 1 98 ? -17.130 4.317 30.880 1.00 90.75 98 ILE A CA 1
ATOM 734 C C . ILE A 1 98 ? -16.579 3.364 29.811 1.00 90.75 98 ILE A C 1
ATOM 736 O O . ILE A 1 98 ? -15.514 3.632 29.257 1.00 90.75 98 ILE A O 1
ATOM 740 N N . ILE A 1 99 ? -17.305 2.293 29.474 1.00 91.44 99 ILE A N 1
ATOM 741 C CA . ILE A 1 99 ? -16.895 1.342 28.425 1.00 91.44 99 ILE A CA 1
ATOM 742 C C . ILE A 1 99 ? -16.750 2.050 27.071 1.00 91.44 99 ILE A C 1
ATOM 744 O O . ILE A 1 99 ? -15.757 1.846 26.372 1.00 91.44 99 ILE A O 1
ATOM 748 N N . LYS A 1 100 ? -17.690 2.934 26.716 1.00 90.56 100 LYS A N 1
ATOM 749 C CA . LYS A 1 100 ? -17.594 3.741 25.491 1.00 90.56 100 LYS A CA 1
ATOM 750 C C . LYS A 1 100 ? -16.374 4.665 25.493 1.00 90.56 100 LYS A C 1
ATOM 752 O O . LYS A 1 100 ? -15.674 4.738 24.487 1.00 90.56 100 LYS A O 1
ATOM 757 N N . ALA A 1 101 ? -16.091 5.340 26.609 1.00 87.81 101 ALA A N 1
ATOM 758 C CA . ALA A 1 101 ? -14.903 6.188 26.731 1.00 87.81 101 ALA A CA 1
ATOM 759 C C . ALA A 1 101 ? -13.604 5.383 26.581 1.00 87.81 101 ALA A C 1
ATOM 761 O O . ALA A 1 101 ? -12.685 5.819 25.894 1.00 87.81 101 ALA A O 1
ATOM 762 N N . GLN A 1 102 ? -13.533 4.191 27.180 1.00 90.50 102 GLN A N 1
ATOM 763 C CA . GLN A 1 102 ? -12.380 3.297 27.046 1.00 90.50 102 GLN A CA 1
ATOM 764 C C . GLN A 1 102 ? -12.190 2.817 25.602 1.00 90.50 102 GLN A C 1
ATOM 766 O O . GLN A 1 102 ? -11.059 2.774 25.121 1.00 90.50 102 GLN A O 1
ATOM 771 N N . ALA A 1 103 ? -13.279 2.502 24.895 1.00 88.88 103 ALA A N 1
ATOM 772 C CA . ALA A 1 103 ? -13.228 2.122 23.486 1.00 88.88 103 ALA A CA 1
ATOM 773 C C . ALA A 1 103 ? -12.699 3.266 22.604 1.00 88.88 103 ALA A C 1
ATOM 775 O O . ALA A 1 103 ? -11.846 3.039 21.751 1.00 88.88 103 ALA A O 1
ATOM 776 N N . LEU A 1 104 ? -13.137 4.504 22.848 1.00 84.88 104 LEU A N 1
ATOM 777 C CA . LEU A 1 104 ? -12.628 5.685 22.143 1.00 84.88 104 LEU A CA 1
ATOM 778 C C . LEU A 1 104 ? -11.158 5.974 22.470 1.00 84.88 104 LEU A C 1
ATOM 780 O O . LEU A 1 104 ? -10.379 6.245 21.564 1.00 84.88 104 LEU A O 1
ATOM 784 N N . ALA A 1 105 ? -10.750 5.844 23.733 1.00 85.56 105 ALA A N 1
ATOM 785 C CA . ALA A 1 105 ? -9.349 6.004 24.121 1.00 85.56 105 ALA A CA 1
ATOM 786 C C . ALA A 1 105 ? -8.440 4.960 23.444 1.00 85.56 105 ALA A C 1
ATOM 788 O O . ALA A 1 105 ? -7.323 5.277 23.042 1.00 85.56 105 ALA A O 1
ATOM 789 N N . ALA A 1 106 ? -8.925 3.723 23.279 1.00 84.62 106 ALA A N 1
ATOM 790 C CA . ALA A 1 106 ? -8.218 2.698 22.517 1.00 84.62 106 ALA A CA 1
ATOM 791 C C . ALA A 1 106 ? -8.110 3.066 21.028 1.00 84.62 106 ALA A C 1
ATOM 793 O O . ALA A 1 106 ? -7.064 2.834 20.430 1.00 84.62 106 ALA A O 1
ATOM 794 N N . TRP A 1 107 ? -9.154 3.669 20.444 1.00 81.69 107 TRP A N 1
ATOM 795 C CA . TRP A 1 107 ? -9.129 4.176 19.068 1.00 81.69 107 TRP A CA 1
ATOM 796 C C . TRP A 1 107 ? -8.091 5.285 18.882 1.00 81.69 107 TRP A C 1
ATOM 798 O O . TRP A 1 107 ? -7.266 5.203 17.983 1.00 81.69 107 TRP A O 1
ATOM 808 N N . GLU A 1 108 ? -8.078 6.295 19.753 1.00 80.00 108 GLU A N 1
ATOM 809 C CA . GLU A 1 108 ? -7.158 7.440 19.659 1.00 80.00 108 GLU A CA 1
ATOM 810 C C . GLU A 1 108 ? -5.679 7.068 19.841 1.00 80.00 108 GLU A C 1
ATOM 812 O O . GLU A 1 108 ? -4.799 7.784 19.362 1.00 80.00 108 GLU A O 1
ATOM 817 N N . ALA A 1 109 ? -5.393 5.951 20.514 1.00 79.44 109 ALA A N 1
ATOM 818 C CA . ALA A 1 109 ? -4.034 5.445 20.668 1.00 79.44 109 ALA A CA 1
ATOM 819 C C . ALA A 1 109 ? -3.431 4.920 19.350 1.00 79.44 109 ALA A C 1
ATOM 821 O O . ALA A 1 109 ? -2.208 4.789 19.261 1.00 79.44 109 ALA A O 1
ATOM 822 N N . ASP A 1 110 ? -4.254 4.627 18.335 1.00 75.00 110 ASP A N 1
ATOM 823 C CA . ASP A 1 110 ? -3.787 4.193 17.020 1.00 75.00 110 ASP A CA 1
ATOM 824 C C . ASP A 1 110 ? -3.455 5.409 16.122 1.00 75.00 110 ASP A C 1
ATOM 826 O O . ASP A 1 110 ? -4.338 6.209 15.795 1.00 75.00 110 ASP A O 1
ATOM 830 N N . PRO A 1 111 ? -2.203 5.562 15.646 1.00 68.94 111 PRO A N 1
ATOM 831 C CA . PRO A 1 111 ? -1.825 6.634 14.723 1.00 68.94 111 PRO A CA 1
ATOM 832 C C . PRO A 1 111 ? -2.648 6.672 13.424 1.00 68.94 111 PRO A C 1
ATOM 834 O O . PRO A 1 111 ? -2.770 7.733 12.808 1.00 68.94 111 PRO A O 1
ATOM 837 N N . GLN A 1 112 ? -3.205 5.537 12.988 1.00 67.19 112 GLN A N 1
ATOM 838 C CA . GLN A 1 112 ? -4.046 5.443 11.791 1.00 67.19 112 GLN A CA 1
ATOM 839 C C . GLN A 1 112 ? -5.482 5.935 12.040 1.00 67.19 112 GLN A C 1
ATOM 841 O O . GLN A 1 112 ? -6.145 6.399 11.106 1.00 67.19 112 GLN A O 1
ATOM 846 N N . ALA A 1 113 ? -5.948 5.930 13.293 1.00 62.22 113 ALA A N 1
ATOM 847 C CA . ALA A 1 113 ? -7.311 6.307 13.669 1.00 62.22 113 ALA A CA 1
ATOM 848 C C . ALA A 1 113 ? -7.605 7.808 13.523 1.00 62.22 113 ALA A C 1
ATOM 850 O O . ALA A 1 113 ? -8.735 8.193 13.209 1.00 62.22 113 ALA A O 1
ATOM 851 N N . ILE A 1 114 ? -6.588 8.663 13.681 1.00 57.16 114 ILE A N 1
ATOM 852 C CA . ILE A 1 114 ? -6.713 10.134 13.655 1.00 57.16 114 ILE A CA 1
ATOM 853 C C . ILE A 1 114 ? -7.330 10.639 12.338 1.00 57.16 114 ILE A C 1
ATOM 855 O O . ILE A 1 114 ? -7.999 11.672 12.315 1.00 57.16 114 ILE A O 1
ATOM 859 N N . THR A 1 115 ? -7.170 9.900 11.237 1.00 56.22 115 THR A N 1
ATOM 860 C CA . THR A 1 115 ? -7.668 10.316 9.917 1.00 56.22 115 THR A CA 1
ATOM 861 C C . THR A 1 115 ? -9.158 10.029 9.681 1.00 56.22 115 THR A C 1
ATOM 863 O O . THR A 1 115 ? -9.729 10.602 8.754 1.00 56.22 115 THR A O 1
ATOM 866 N N . ASN A 1 116 ? -9.812 9.207 10.517 1.00 57.75 116 ASN A N 1
ATOM 867 C CA . ASN A 1 116 ? -11.173 8.697 10.263 1.00 57.75 116 ASN A CA 1
ATOM 868 C C . ASN A 1 116 ? -12.240 9.174 11.282 1.00 57.75 116 ASN A C 1
ATOM 870 O O . ASN A 1 116 ? -13.437 8.962 11.091 1.00 57.75 116 ASN A O 1
ATOM 874 N N . ILE A 1 117 ? -11.830 9.863 12.356 1.00 54.66 117 ILE A N 1
ATOM 875 C CA . ILE A 1 117 ? -12.712 10.297 13.464 1.00 54.66 117 ILE A CA 1
ATOM 876 C C . ILE A 1 117 ? -13.697 11.408 13.058 1.00 54.66 117 ILE A C 1
ATOM 878 O O . ILE A 1 117 ? -14.761 11.542 13.663 1.00 54.66 117 ILE A O 1
ATOM 882 N N . SER A 1 118 ? -13.394 12.191 12.018 1.00 54.03 118 SER A N 1
ATOM 883 C CA . SER A 1 118 ? -14.174 13.386 11.648 1.00 54.03 118 SER A CA 1
ATOM 884 C C . SER A 1 118 ? -15.602 13.103 11.159 1.00 54.03 118 SER A C 1
ATOM 886 O O . SER A 1 118 ? -16.397 14.035 11.049 1.00 54.03 118 SER A O 1
ATOM 888 N N . SER A 1 119 ? -15.949 11.841 10.889 1.00 56.31 119 SER A N 1
ATOM 889 C CA . SER A 1 119 ? -17.283 11.440 10.424 1.00 56.31 119 SER A CA 1
ATOM 890 C C . SER A 1 119 ? -18.240 11.010 11.544 1.00 56.31 119 SER A C 1
ATOM 892 O O . SER A 1 119 ? -19.434 10.848 11.295 1.00 56.31 119 SER A O 1
ATOM 894 N N . TRP A 1 120 ? -17.757 10.821 12.778 1.00 62.06 120 TRP A N 1
ATOM 895 C CA . TRP A 1 120 ? -18.562 10.254 13.863 1.00 62.06 120 TRP A CA 1
ATOM 896 C C . TRP A 1 120 ? -19.065 11.352 14.811 1.00 62.06 120 TRP A C 1
ATOM 898 O O . TRP A 1 120 ? -18.290 11.989 15.519 1.00 62.06 120 TRP A O 1
ATOM 908 N N . SER A 1 121 ? -20.385 11.550 14.895 1.00 65.06 121 SER A N 1
ATOM 909 C CA . SER A 1 121 ? -21.028 12.548 15.773 1.00 65.06 121 SER A CA 1
ATOM 910 C C . SER A 1 121 ? -21.135 12.110 17.246 1.00 65.06 121 SER A C 1
ATOM 912 O O . SER A 1 121 ? -22.064 12.505 17.957 1.00 65.06 121 SER A O 1
ATOM 914 N N . TRP A 1 122 ? -20.215 11.265 17.713 1.00 71.31 122 TRP A N 1
ATOM 915 C CA . TRP A 1 122 ? -20.263 10.637 19.035 1.00 71.31 122 TRP A CA 1
ATOM 916 C C . TRP A 1 122 ? -20.225 11.610 20.229 1.00 71.31 122 TRP A C 1
ATOM 918 O O . TRP A 1 122 ? -20.889 11.292 21.218 1.00 71.31 122 TRP A O 1
ATOM 928 N N . PRO A 1 123 ? -19.568 12.795 20.190 1.00 75.56 123 PRO A N 1
ATOM 929 C CA . PRO A 1 123 ? -19.494 13.655 21.374 1.00 75.56 123 PRO A CA 1
ATOM 930 C C . PRO A 1 123 ? -20.870 14.131 21.860 1.00 75.56 123 PRO A C 1
ATOM 932 O O . PRO A 1 123 ? -21.128 14.179 23.062 1.00 75.56 123 PRO A O 1
ATOM 935 N N . GLY A 1 124 ? -21.782 14.434 20.929 1.00 78.25 124 GLY A N 1
ATOM 936 C CA . GLY A 1 124 ? -23.144 14.864 21.260 1.00 78.25 124 GLY A CA 1
ATOM 937 C C . GLY A 1 124 ? -23.997 13.739 21.852 1.00 78.25 124 GLY A C 1
ATOM 938 O O . GLY A 1 124 ? -24.699 13.953 22.840 1.00 78.25 124 GLY A O 1
ATOM 939 N N . ALA A 1 125 ? -23.897 12.529 21.291 1.00 78.38 125 ALA A N 1
ATOM 940 C CA . ALA A 1 125 ? -24.596 11.354 21.813 1.00 78.38 125 ALA A CA 1
ATOM 941 C C . ALA A 1 125 ? -24.119 11.007 23.232 1.00 78.38 125 ALA A C 1
ATOM 943 O O . ALA A 1 125 ? -24.933 10.779 24.123 1.00 78.38 125 ALA A O 1
ATOM 944 N N . PHE A 1 126 ? -22.807 11.067 23.464 1.00 83.06 126 PHE A N 1
ATOM 945 C CA . PHE A 1 126 ? -22.196 10.774 24.757 1.00 83.06 126 PHE A CA 1
ATOM 946 C C . PHE A 1 126 ? -22.657 11.745 25.855 1.00 83.06 126 PHE A C 1
ATOM 948 O O . PHE A 1 126 ? -23.041 11.327 26.946 1.00 83.06 126 PHE A O 1
ATOM 955 N N . ALA A 1 127 ? -22.680 13.049 25.556 1.00 84.69 127 ALA A N 1
ATOM 956 C CA . ALA A 1 127 ? -23.175 14.059 26.490 1.00 84.69 127 ALA A CA 1
ATOM 957 C C . ALA A 1 127 ? -24.658 13.844 26.838 1.00 84.69 127 ALA A C 1
ATOM 959 O O . ALA A 1 127 ? -25.042 13.951 28.003 1.00 84.69 127 ALA A O 1
ATOM 960 N N . SER A 1 128 ? -25.483 13.495 25.844 1.00 85.38 128 SER A N 1
ATOM 961 C CA . SER A 1 128 ? -26.902 13.201 26.059 1.00 85.38 128 SER A CA 1
ATOM 962 C C . SER A 1 128 ? -27.116 11.989 26.970 1.00 85.38 128 SER A C 1
ATOM 964 O O . SER A 1 128 ? -27.999 12.024 27.823 1.00 85.38 128 SER A O 1
ATOM 966 N N . GLU A 1 129 ? -26.325 10.927 26.811 1.00 88.00 129 GLU A N 1
ATOM 967 C CA . GLU A 1 129 ? -26.418 9.721 27.645 1.00 88.00 129 GLU A CA 1
ATOM 968 C C . GLU A 1 129 ? -26.031 10.002 29.099 1.00 88.00 129 GLU A C 1
ATOM 970 O O . GLU A 1 129 ? -26.740 9.593 30.018 1.00 88.00 129 GLU A O 1
ATOM 975 N N . VAL A 1 130 ? -24.954 10.763 29.322 1.00 88.06 130 VAL A N 1
ATOM 976 C CA . VAL A 1 130 ? -24.537 11.179 30.671 1.00 88.06 130 VAL A CA 1
ATOM 977 C C . VAL A 1 130 ? -25.625 12.001 31.356 1.00 88.06 130 VAL A C 1
ATOM 979 O O . VAL A 1 130 ? -25.946 11.738 32.514 1.00 88.06 130 VAL A O 1
ATOM 982 N N . LEU A 1 131 ? -26.210 12.974 30.650 1.00 90.00 131 LEU A N 1
ATOM 983 C CA . LEU A 1 131 ? -27.292 13.797 31.192 1.00 90.00 131 LEU A CA 1
ATOM 984 C C . LEU A 1 131 ? -28.530 12.959 31.518 1.00 90.00 131 LEU A C 1
ATOM 986 O O . LEU A 1 131 ? -29.097 13.130 32.593 1.00 90.00 131 LEU A O 1
ATOM 990 N N . ALA A 1 132 ? -28.909 12.028 30.636 1.00 88.31 132 ALA A N 1
ATOM 991 C CA . ALA A 1 132 ? -30.041 11.136 30.865 1.00 88.31 132 ALA A CA 1
ATOM 992 C C . ALA A 1 132 ? -29.847 10.289 32.133 1.00 88.31 132 ALA A C 1
ATOM 994 O O . ALA A 1 132 ? -30.752 10.228 32.962 1.00 88.31 132 ALA A O 1
ATOM 995 N N . ILE A 1 133 ? -28.656 9.709 32.323 1.00 90.94 133 ILE A N 1
ATOM 996 C CA . ILE A 1 133 ? -28.311 8.922 33.518 1.00 90.94 133 ILE A CA 1
ATOM 997 C C . ILE A 1 133 ? -28.293 9.795 34.776 1.00 90.94 133 ILE A C 1
ATOM 999 O O . ILE A 1 133 ? -28.773 9.367 35.816 1.00 90.94 133 ILE A O 1
ATOM 1003 N N . ALA A 1 134 ? -27.746 11.011 34.702 1.00 87.44 134 ALA A N 1
ATOM 1004 C CA . ALA A 1 134 ? -27.695 11.923 35.846 1.00 87.44 134 ALA A CA 1
ATOM 1005 C C . ALA A 1 134 ? -29.078 12.462 36.254 1.00 87.44 134 ALA A C 1
ATOM 1007 O O . ALA A 1 134 ? -29.246 12.917 37.383 1.00 87.44 134 ALA A O 1
ATOM 1008 N N . SER A 1 135 ? -30.045 12.446 35.331 1.00 85.06 135 SER A N 1
ATOM 1009 C CA . SER A 1 135 ? -31.425 12.887 35.557 1.00 85.06 135 SER A CA 1
ATOM 1010 C C . SER A 1 135 ? -32.400 11.771 35.961 1.00 85.06 135 SER A C 1
ATOM 1012 O O . SER A 1 135 ? -33.566 12.074 36.214 1.00 85.06 135 SER A O 1
ATOM 1014 N N . ALA A 1 136 ? -31.943 10.513 35.978 1.00 72.06 136 ALA A N 1
ATOM 1015 C CA . ALA A 1 136 ? -32.720 9.319 36.326 1.00 72.06 136 ALA A CA 1
ATOM 1016 C C . ALA A 1 136 ? -32.560 8.948 37.807 1.00 72.06 136 ALA A C 1
ATOM 1018 O O . ALA A 1 136 ? -33.563 8.479 38.392 1.00 72.06 136 ALA A O 1
#

Secondary structure (DSSP, 8-state):
---HHHHHHHHHHHHHHHH---TT-PPPHHHHHHHHHHHHHHHHHHHHHHHHHHHHHHHHHHT-HHHHHHHHHHHHHHHHHHHHHHHHSPP-SHHHHHHHHHHHHHHHTSTTGGGTGGG--HHHHHHHHHHHHHT-

Mean predicted aligned error: 9.95 Å